Protein AF-A0A352RGF6-F1 (afdb_monomer_lite)

Sequence (80 aa):
DLAIGNVVGSNLFNIMFVLGIAGLVAPLDGKGISSIDLYVMLGVTILLLPTVWTGRILDRKEGFLFLAIYVGYLYHLWPA

Radius of gyration: 14.89 Å; chains: 1; bounding box: 36×16×39 Å

pLDDT: mean 82.86, std 9.03, range [57.91, 94.0]

Structure (mmCIF, N/CA/C/O backbone):
data_AF-A0A352RGF6-F1
#
_entry.id   AF-A0A352RGF6-F1
#
loop_
_atom_site.group_PDB
_atom_site.id
_atom_site.type_symbol
_atom_site.label_atom_id
_atom_site.label_alt_id
_atom_site.label_comp_id
_atom_site.label_asym_id
_atom_site.label_entity_id
_atom_site.label_seq_id
_atom_site.pdbx_PDB_ins_code
_atom_site.Cartn_x
_atom_site.Cartn_y
_atom_site.Cartn_z
_atom_site.occupancy
_atom_site.B_iso_or_equiv
_atom_site.auth_seq_id
_atom_site.auth_comp_id
_atom_site.auth_asym_id
_atom_site.auth_atom_id
_atom_site.pdbx_PDB_model_num
ATOM 1 N N . ASP A 1 1 ? -3.792 -8.836 17.594 1.00 58.16 1 ASP A N 1
ATOM 2 C CA . ASP A 1 1 ? -2.330 -8.661 17.784 1.00 58.16 1 ASP A CA 1
ATOM 3 C C . ASP A 1 1 ? -1.444 -9.423 16.803 1.00 58.16 1 ASP A C 1
ATOM 5 O O . ASP A 1 1 ? -0.985 -8.793 15.857 1.00 58.16 1 ASP A O 1
ATOM 9 N N . LEU A 1 2 ? -1.221 -10.738 16.941 1.00 65.25 2 LEU A N 1
ATOM 10 C CA . LEU A 1 2 ? -0.265 -11.465 16.077 1.00 65.25 2 LEU A CA 1
ATOM 11 C C . LEU A 1 2 ? -0.661 -11.475 14.587 1.00 65.25 2 LEU A C 1
ATOM 13 O O . LEU A 1 2 ? 0.188 -11.300 13.720 1.00 65.25 2 LEU A O 1
ATOM 17 N N . ALA A 1 3 ? -1.954 -11.629 14.286 1.00 73.81 3 ALA A N 1
ATOM 18 C CA . ALA A 1 3 ? -2.439 -11.700 12.907 1.00 73.81 3 ALA A CA 1
ATOM 19 C C . ALA A 1 3 ? -2.255 -10.377 12.139 1.00 73.81 3 ALA A C 1
ATOM 21 O O . ALA A 1 3 ? -1.754 -10.387 11.021 1.00 73.81 3 ALA A O 1
ATOM 22 N N . ILE A 1 4 ? -2.587 -9.234 12.752 1.00 76.50 4 ILE A N 1
ATOM 23 C CA . ILE A 1 4 ? -2.395 -7.910 12.135 1.00 76.50 4 ILE A CA 1
ATOM 24 C C . ILE A 1 4 ? -0.906 -7.607 11.962 1.00 76.50 4 ILE A C 1
ATOM 26 O O . ILE A 1 4 ? -0.495 -7.167 10.891 1.00 76.50 4 ILE A O 1
ATOM 30 N N . GLY A 1 5 ? -0.094 -7.886 12.989 1.00 77.56 5 GLY A N 1
ATOM 31 C CA . GLY A 1 5 ? 1.359 -7.732 12.906 1.00 77.56 5 GLY A CA 1
ATOM 32 C C . GLY A 1 5 ? 1.965 -8.573 11.781 1.00 77.56 5 GLY A C 1
ATOM 33 O O . GLY A 1 5 ? 2.826 -8.085 11.056 1.00 77.56 5 GLY A O 1
ATOM 34 N N . ASN A 1 6 ? 1.460 -9.792 11.572 1.00 84.06 6 ASN A N 1
ATOM 35 C CA . ASN A 1 6 ? 1.888 -10.648 10.471 1.00 84.06 6 ASN A CA 1
ATOM 36 C C . ASN A 1 6 ? 1.469 -10.096 9.099 1.00 84.06 6 ASN A C 1
ATOM 38 O O . ASN A 1 6 ? 2.277 -10.081 8.175 1.00 84.06 6 ASN A O 1
ATOM 42 N N . VAL A 1 7 ? 0.232 -9.611 8.958 1.00 82.75 7 VAL A N 1
ATOM 43 C CA . VAL A 1 7 ? -0.271 -9.053 7.689 1.00 82.75 7 VAL A CA 1
ATOM 44 C C . VAL A 1 7 ? 0.498 -7.790 7.299 1.00 82.75 7 VAL A C 1
ATOM 46 O O . VAL A 1 7 ? 0.948 -7.671 6.160 1.00 82.75 7 VAL A O 1
ATOM 49 N N . VAL A 1 8 ? 0.691 -6.859 8.236 1.00 84.06 8 VAL A N 1
ATOM 50 C CA . VAL A 1 8 ? 1.448 -5.623 7.982 1.00 84.06 8 VAL A CA 1
ATOM 51 C C . VAL A 1 8 ? 2.929 -5.935 7.762 1.00 84.06 8 VAL A C 1
ATOM 53 O O . VAL A 1 8 ? 3.522 -5.447 6.802 1.00 84.06 8 VAL A O 1
ATOM 56 N N . GLY A 1 9 ? 3.516 -6.790 8.605 1.00 85.75 9 GLY A N 1
ATOM 57 C CA . GLY A 1 9 ? 4.924 -7.177 8.524 1.00 85.75 9 GLY A CA 1
ATOM 58 C C . GLY A 1 9 ? 5.270 -7.898 7.221 1.00 85.75 9 GLY A C 1
ATOM 59 O O . GLY A 1 9 ? 6.261 -7.554 6.583 1.00 85.75 9 GLY A O 1
ATOM 60 N N . SER A 1 10 ? 4.425 -8.833 6.779 1.00 88.88 10 SER A N 1
ATOM 61 C CA . SER A 1 10 ? 4.625 -9.569 5.524 1.00 88.88 10 SER A CA 1
ATOM 62 C C . SER A 1 10 ? 4.512 -8.661 4.293 1.00 88.88 10 SER A C 1
ATOM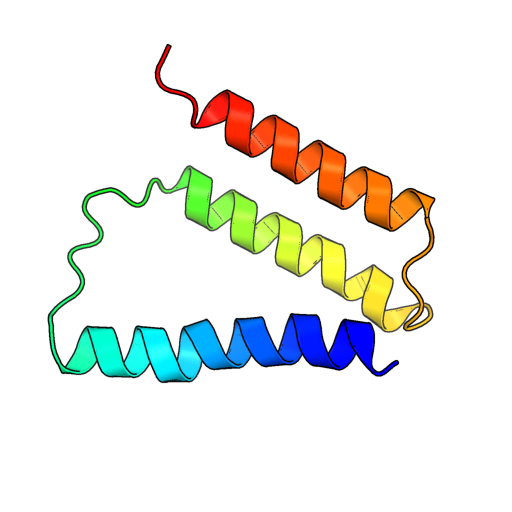 64 O O . SER A 1 10 ? 5.307 -8.800 3.367 1.00 88.88 10 SER A O 1
ATOM 66 N N . ASN A 1 11 ? 3.588 -7.689 4.286 1.00 89.12 11 ASN A N 1
ATOM 67 C CA . ASN A 1 11 ? 3.487 -6.700 3.201 1.00 89.12 11 ASN A CA 1
ATOM 68 C C . ASN A 1 11 ? 4.702 -5.766 3.158 1.00 89.12 11 ASN A C 1
ATOM 70 O O . ASN A 1 11 ? 5.263 -5.531 2.088 1.00 89.12 11 ASN A O 1
ATOM 74 N N . LEU A 1 12 ? 5.146 -5.277 4.319 1.00 89.25 12 LEU A N 1
ATOM 75 C CA . LEU A 1 12 ? 6.332 -4.429 4.406 1.00 89.25 12 LEU A CA 1
ATOM 76 C C . LEU A 1 12 ? 7.587 -5.178 3.942 1.00 89.25 12 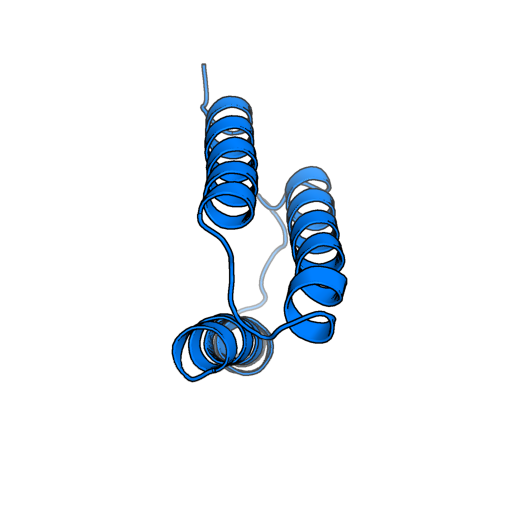LEU A C 1
ATOM 78 O O . LEU A 1 12 ? 8.370 -4.641 3.163 1.00 89.25 12 LEU A O 1
ATOM 82 N N . PHE A 1 13 ? 7.746 -6.433 4.367 1.00 93.81 13 PHE A N 1
ATOM 83 C CA . PHE A 1 13 ? 8.852 -7.289 3.946 1.00 93.81 13 PHE A CA 1
ATOM 84 C C . PHE A 1 13 ? 8.827 -7.564 2.437 1.00 93.81 13 PHE A C 1
ATOM 86 O O . PHE A 1 13 ? 9.864 -7.469 1.784 1.00 93.81 13 PHE A O 1
ATOM 93 N N . ASN A 1 14 ? 7.657 -7.833 1.851 1.00 92.81 14 ASN A N 1
ATOM 94 C CA . ASN A 1 14 ? 7.547 -8.038 0.406 1.00 92.81 14 ASN A CA 1
ATOM 95 C C . ASN A 1 14 ? 7.958 -6.796 -0.393 1.00 92.81 14 ASN A C 1
ATOM 97 O O . ASN A 1 14 ? 8.667 -6.928 -1.384 1.00 92.81 14 ASN A O 1
ATOM 101 N N . ILE A 1 15 ? 7.563 -5.594 0.032 1.00 89.94 15 ILE A N 1
ATOM 102 C CA . ILE A 1 15 ? 7.910 -4.361 -0.692 1.00 89.94 15 ILE A CA 1
ATOM 103 C C . ILE A 1 15 ? 9.381 -3.985 -0.468 1.00 89.94 15 ILE A C 1
ATOM 105 O O . ILE A 1 15 ? 10.091 -3.662 -1.415 1.00 89.94 15 ILE A O 1
ATOM 109 N N . MET A 1 16 ? 9.865 -4.024 0.774 1.00 92.62 16 MET A N 1
ATOM 110 C CA . MET A 1 16 ? 11.225 -3.571 1.082 1.00 92.62 16 MET A CA 1
ATOM 111 C C . MET A 1 16 ? 12.290 -4.585 0.672 1.00 92.62 16 MET A C 1
ATOM 113 O O . MET A 1 16 ? 13.324 -4.203 0.131 1.00 92.62 16 MET A O 1
ATOM 117 N N . PHE A 1 17 ? 12.053 -5.869 0.940 1.00 94.00 17 PHE A N 1
ATOM 118 C CA . PHE A 1 17 ? 13.052 -6.914 0.745 1.00 94.00 17 PHE A CA 1
ATOM 119 C C . PHE A 1 17 ? 12.873 -7.614 -0.598 1.00 94.00 17 PHE A C 1
ATOM 121 O O . PHE A 1 17 ? 13.776 -7.570 -1.426 1.00 94.00 17 PHE A O 1
ATOM 128 N N . VAL A 1 18 ? 11.710 -8.222 -0.849 1.00 92.88 18 VAL A N 1
ATOM 129 C CA . VAL A 1 18 ? 11.503 -9.031 -2.065 1.00 92.88 18 VAL A CA 1
ATOM 130 C C . VAL A 1 18 ? 11.507 -8.155 -3.314 1.00 92.88 18 VAL A C 1
ATOM 132 O O . VAL A 1 18 ? 12.307 -8.389 -4.214 1.00 92.88 18 VAL A O 1
ATOM 135 N N . LEU A 1 19 ? 10.665 -7.122 -3.358 1.00 90.38 19 LEU A N 1
ATOM 136 C CA . LEU A 1 19 ? 10.577 -6.203 -4.492 1.00 90.38 19 LEU A CA 1
ATOM 137 C C . LEU A 1 19 ? 11.855 -5.361 -4.632 1.00 90.38 19 LEU A C 1
ATOM 139 O O . LEU A 1 19 ? 12.329 -5.160 -5.747 1.00 90.38 19 LEU A O 1
ATOM 143 N N . GLY A 1 20 ? 12.445 -4.925 -3.514 1.00 91.06 20 GLY A N 1
ATOM 144 C CA . GLY A 1 20 ? 13.714 -4.193 -3.503 1.00 91.06 20 GLY A CA 1
ATOM 145 C C . GLY A 1 20 ? 14.872 -5.000 -4.094 1.00 91.06 20 GLY A C 1
ATOM 146 O O . GLY A 1 20 ? 15.563 -4.522 -4.991 1.00 91.06 20 GLY A O 1
ATOM 147 N N . ILE A 1 21 ? 15.056 -6.249 -3.653 1.00 94.00 21 ILE A N 1
ATOM 148 C CA . ILE A 1 21 ? 16.084 -7.142 -4.208 1.00 94.00 21 ILE A CA 1
ATOM 149 C C . ILE A 1 21 ? 15.755 -7.511 -5.655 1.00 94.00 21 ILE A C 1
ATOM 151 O O . ILE A 1 21 ? 16.652 -7.481 -6.495 1.00 94.00 21 ILE A O 1
ATOM 155 N N . ALA A 1 22 ? 14.492 -7.812 -5.973 1.00 91.69 22 ALA A N 1
ATOM 156 C CA . ALA A 1 22 ? 14.079 -8.113 -7.341 1.00 91.69 22 ALA A CA 1
ATOM 157 C C . ALA A 1 22 ? 14.429 -6.963 -8.295 1.00 91.69 22 ALA A C 1
ATOM 159 O O . ALA A 1 22 ? 15.015 -7.227 -9.336 1.00 91.69 22 ALA A O 1
ATOM 160 N N . GLY A 1 23 ? 14.173 -5.710 -7.901 1.00 89.81 23 GLY A N 1
ATOM 161 C CA . GLY A 1 23 ? 14.518 -4.518 -8.680 1.00 89.81 23 GLY A CA 1
ATOM 162 C C . GLY A 1 23 ? 16.02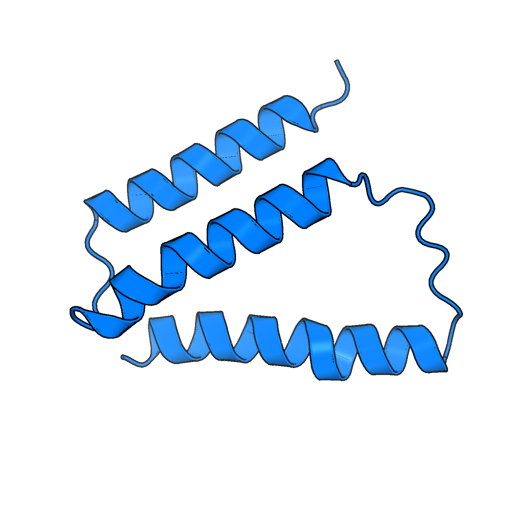1 -4.261 -8.831 1.00 89.81 23 GLY A C 1
ATOM 163 O O . GLY A 1 23 ? 16.434 -3.676 -9.831 1.00 89.81 23 GLY A O 1
ATOM 164 N N . LEU A 1 24 ? 16.846 -4.708 -7.875 1.00 91.88 24 LEU A N 1
ATOM 165 C CA . LEU A 1 24 ? 18.311 -4.657 -7.990 1.00 91.88 24 LEU A CA 1
ATOM 166 C C . LEU A 1 24 ? 18.857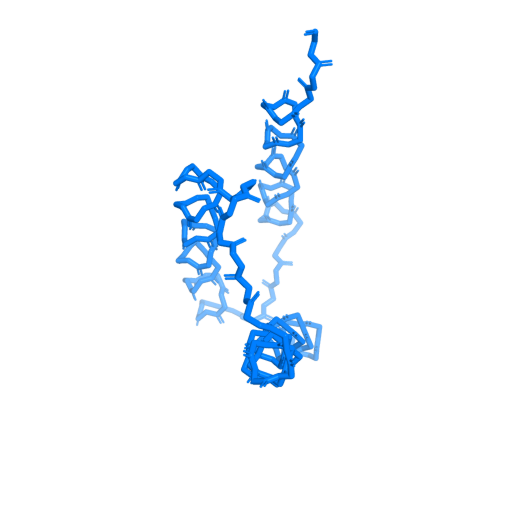 -5.727 -8.945 1.00 91.88 24 LEU A C 1
ATOM 168 O O . LEU A 1 24 ? 19.830 -5.472 -9.651 1.00 91.88 24 LEU A O 1
ATOM 172 N N . VAL A 1 25 ? 18.261 -6.922 -8.948 1.00 93.62 25 VAL A N 1
ATOM 173 C CA . VAL A 1 25 ? 18.695 -8.055 -9.785 1.00 93.62 25 VAL A CA 1
ATOM 174 C C . VAL A 1 25 ? 18.192 -7.917 -11.223 1.00 93.62 25 VAL A C 1
ATOM 176 O O . VAL A 1 25 ? 18.942 -8.168 -12.164 1.00 93.62 25 VAL A O 1
ATOM 179 N N . ALA A 1 26 ? 16.933 -7.522 -11.399 1.00 88.12 26 ALA A N 1
ATOM 180 C CA . ALA A 1 26 ? 16.287 -7.323 -12.687 1.00 88.12 26 ALA A CA 1
ATOM 181 C C . ALA A 1 26 ? 15.502 -6.002 -12.654 1.00 88.12 26 ALA A C 1
ATOM 183 O O . ALA A 1 26 ? 14.577 -5.876 -11.848 1.00 88.12 26 ALA A O 1
ATOM 184 N N . PRO A 1 27 ? 15.827 -5.021 -13.519 1.00 82.44 27 PRO A N 1
ATOM 185 C CA . PRO A 1 27 ? 15.059 -3.787 -13.604 1.00 82.44 27 PRO A CA 1
ATOM 186 C C . PRO A 1 27 ? 13.580 -4.111 -13.825 1.00 82.44 27 PRO A C 1
ATOM 188 O O . PRO A 1 27 ? 13.212 -4.767 -14.799 1.00 82.44 27 PRO A O 1
ATOM 191 N N . LEU A 1 28 ? 12.740 -3.697 -12.877 1.00 81.38 28 LEU A N 1
ATOM 192 C CA . LEU A 1 28 ? 11.302 -3.897 -12.961 1.00 81.38 28 LEU A CA 1
ATOM 193 C C . LEU A 1 28 ? 10.719 -2.809 -13.858 1.00 81.38 28 LEU A C 1
ATOM 195 O O . LEU A 1 28 ? 10.486 -1.678 -13.428 1.00 81.38 28 LEU A O 1
ATOM 199 N N . ASP A 1 29 ? 10.480 -3.158 -15.113 1.00 74.19 29 ASP A N 1
ATOM 200 C CA . ASP A 1 29 ? 9.717 -2.318 -16.020 1.00 74.19 29 ASP A CA 1
ATOM 201 C C . ASP A 1 29 ? 8.278 -2.259 -15.489 1.00 74.19 29 ASP A C 1
ATOM 203 O O . ASP A 1 29 ? 7.586 -3.273 -15.466 1.00 74.19 29 ASP A O 1
ATOM 207 N N . GLY A 1 30 ? 7.777 -1.085 -15.090 1.00 72.75 30 GLY A N 1
ATOM 208 C CA . GLY A 1 30 ? 6.386 -0.903 -14.627 1.00 72.75 30 GLY A CA 1
ATOM 209 C C . GLY A 1 30 ? 5.304 -1.193 -15.686 1.00 72.75 30 GLY A C 1
ATOM 210 O O . GLY A 1 30 ? 4.146 -0.818 -15.517 1.00 72.75 30 GLY A O 1
ATOM 211 N N . LYS A 1 31 ? 5.670 -1.835 -16.801 1.00 67.75 31 LYS A N 1
ATOM 212 C CA . LYS A 1 31 ? 4.780 -2.274 -17.874 1.00 67.75 31 LYS A CA 1
ATOM 213 C C . LYS A 1 31 ? 3.850 -3.360 -17.334 1.00 67.75 31 LYS A C 1
ATOM 215 O O . LYS A 1 31 ? 4.257 -4.501 -17.153 1.00 67.75 31 LYS A O 1
ATOM 220 N N . GLY A 1 32 ? 2.598 -2.984 -17.094 1.00 71.50 32 GLY A N 1
ATOM 221 C CA . GLY A 1 32 ? 1.555 -3.870 -16.572 1.00 71.50 32 GLY A CA 1
ATOM 222 C C . GLY A 1 32 ? 1.017 -3.459 -15.204 1.00 71.50 32 GLY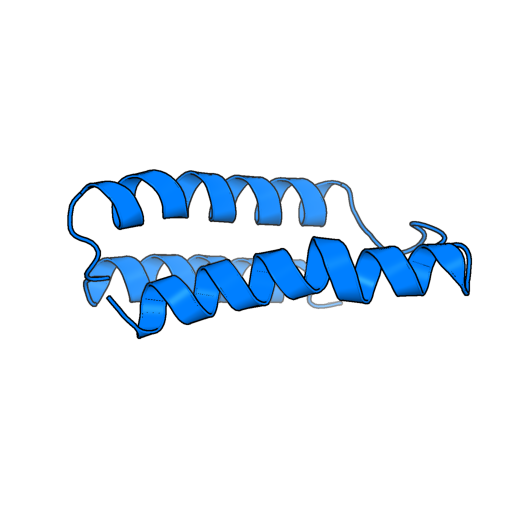 A C 1
ATOM 223 O O . GLY A 1 32 ? -0.018 -3.975 -14.806 1.00 71.50 32 GLY A O 1
ATOM 224 N N . ILE A 1 33 ? 1.663 -2.506 -14.521 1.00 77.62 33 ILE A N 1
ATOM 225 C CA . ILE A 1 33 ? 1.113 -1.881 -13.315 1.00 77.62 33 ILE A CA 1
ATOM 226 C C . ILE A 1 33 ? 0.329 -0.649 -13.757 1.00 77.62 33 ILE A C 1
ATOM 228 O O . ILE A 1 33 ? 0.906 0.332 -14.235 1.00 77.62 33 ILE A O 1
ATOM 232 N N . SER A 1 34 ? -0.992 -0.694 -13.615 1.00 80.56 34 SER A N 1
ATOM 233 C CA . SER A 1 34 ? -1.835 0.473 -13.849 1.00 80.56 34 SER A CA 1
ATOM 234 C C . SER A 1 34 ? -1.703 1.450 -12.682 1.00 80.56 34 SER A C 1
ATOM 236 O O . SER A 1 34 ? -1.531 1.055 -11.527 1.00 80.56 34 SER A O 1
ATOM 238 N N . SER A 1 35 ? -1.838 2.754 -12.944 1.00 81.00 35 SER A N 1
ATOM 239 C CA . SER A 1 35 ? -1.911 3.750 -11.864 1.00 81.00 35 SER A CA 1
ATOM 240 C C . SER A 1 35 ? -3.072 3.456 -10.906 1.00 81.00 35 SER A C 1
ATOM 242 O O . SER A 1 35 ? -2.983 3.764 -9.722 1.00 81.00 35 SER A O 1
ATOM 244 N N . ILE A 1 36 ? -4.133 2.808 -11.402 1.00 83.00 36 ILE A N 1
ATOM 245 C CA . ILE A 1 36 ? -5.276 2.357 -10.601 1.00 83.00 36 ILE A CA 1
ATOM 246 C C . ILE A 1 36 ? -4.829 1.351 -9.533 1.00 83.00 36 ILE A C 1
ATOM 248 O O . ILE A 1 36 ? -5.200 1.510 -8.374 1.00 83.00 36 ILE A O 1
ATOM 252 N N . ASP A 1 37 ? -3.977 0.387 -9.880 1.00 85.38 37 ASP A N 1
ATOM 253 C CA . ASP A 1 37 ? -3.489 -0.648 -8.958 1.00 85.38 37 ASP A CA 1
ATOM 254 C C . ASP A 1 37 ? -2.715 -0.015 -7.792 1.00 85.38 37 ASP A C 1
ATOM 256 O O . ASP A 1 37 ? -2.898 -0.376 -6.625 1.00 85.38 37 ASP A O 1
ATOM 260 N N . LEU A 1 38 ? -1.903 1.003 -8.103 1.00 85.44 38 LEU A N 1
ATOM 261 C CA . LEU A 1 38 ? -1.162 1.779 -7.108 1.00 85.44 38 LEU A CA 1
ATOM 262 C C . LEU A 1 38 ? -2.097 2.572 -6.191 1.00 85.44 38 LEU A C 1
ATOM 264 O O . LEU A 1 38 ? -1.922 2.538 -4.972 1.00 85.44 38 LEU A O 1
ATOM 268 N N . TYR A 1 39 ? -3.098 3.263 -6.745 1.00 87.56 39 TYR A N 1
ATOM 269 C CA . TYR A 1 39 ? -4.058 4.030 -5.946 1.00 87.56 39 TYR A CA 1
ATOM 270 C C . TYR A 1 39 ? -4.930 3.134 -5.066 1.00 87.56 39 TYR A C 1
ATOM 272 O O . TYR A 1 39 ? -5.187 3.487 -3.915 1.00 87.56 39 TYR A O 1
ATOM 280 N N . VAL A 1 40 ? -5.346 1.966 -5.562 1.00 88.00 40 VAL A N 1
ATOM 281 C CA . VAL A 1 40 ? -6.121 0.989 -4.787 1.00 88.00 40 VAL A CA 1
ATOM 282 C C . VAL A 1 40 ? -5.280 0.435 -3.637 1.00 88.00 40 VAL A C 1
ATOM 284 O O . VAL A 1 40 ? -5.749 0.444 -2.499 1.00 88.00 40 VAL A O 1
ATOM 287 N N . MET A 1 41 ? -4.024 0.036 -3.876 1.00 86.25 41 MET A N 1
ATOM 288 C CA . MET A 1 41 ? -3.127 -0.410 -2.798 1.00 86.25 41 MET A CA 1
ATOM 289 C C . MET A 1 41 ? -2.890 0.676 -1.742 1.00 86.25 41 MET A C 1
ATOM 291 O O . MET A 1 41 ? -2.936 0.390 -0.541 1.00 86.25 41 MET A O 1
ATOM 295 N N . LEU A 1 42 ? -2.667 1.925 -2.166 1.00 88.00 42 LEU A N 1
ATOM 296 C CA . LEU A 1 42 ? -2.510 3.061 -1.254 1.00 88.00 42 LEU A CA 1
ATOM 297 C C . LEU A 1 42 ? -3.779 3.299 -0.433 1.00 88.00 42 LEU A C 1
ATOM 299 O O . LEU A 1 42 ? -3.703 3.424 0.788 1.00 88.00 42 LEU A O 1
ATOM 303 N N . GLY A 1 43 ? -4.942 3.311 -1.086 1.00 88.69 43 GLY A N 1
ATOM 304 C CA . GLY A 1 43 ? -6.237 3.508 -0.439 1.00 88.69 43 GLY A CA 1
ATOM 305 C C . GLY A 1 43 ? -6.536 2.431 0.601 1.00 88.69 43 GLY A C 1
ATOM 306 O O . GLY A 1 43 ? -6.912 2.757 1.725 1.00 88.69 43 GLY A O 1
ATOM 307 N N . VAL A 1 44 ? -6.293 1.159 0.271 1.00 87.62 44 VAL A N 1
ATOM 308 C CA . VAL A 1 44 ? -6.459 0.037 1.209 1.00 87.62 44 VAL A CA 1
ATOM 309 C C . VAL A 1 44 ? -5.494 0.163 2.385 1.00 87.62 44 VAL A C 1
ATOM 311 O O . VAL A 1 44 ? -5.910 -0.022 3.524 1.00 87.62 44 VAL A O 1
ATOM 314 N N . THR A 1 45 ? -4.236 0.538 2.144 1.00 86.38 45 THR A N 1
ATOM 315 C CA . THR A 1 45 ? -3.241 0.735 3.212 1.00 86.38 45 THR A CA 1
ATOM 316 C C . THR A 1 45 ? -3.657 1.851 4.170 1.00 86.38 45 THR A C 1
ATOM 318 O O . THR A 1 45 ? -3.597 1.674 5.386 1.00 86.38 45 THR A O 1
ATOM 321 N N . ILE A 1 46 ? -4.131 2.982 3.638 1.00 86.81 46 ILE A N 1
ATOM 322 C CA . ILE A 1 46 ? -4.629 4.108 4.441 1.00 86.81 46 ILE A CA 1
ATOM 323 C C . ILE A 1 46 ? -5.874 3.703 5.228 1.00 86.81 46 ILE A C 1
ATOM 325 O O . ILE A 1 46 ? -5.970 4.031 6.406 1.00 86.81 46 ILE A O 1
ATOM 329 N N . LEU A 1 47 ? -6.801 2.967 4.610 1.00 85.50 47 LEU A N 1
ATOM 330 C CA . LEU A 1 47 ? -8.010 2.468 5.269 1.00 85.50 47 LEU A CA 1
ATOM 331 C C . LEU A 1 47 ? -7.682 1.505 6.419 1.00 85.50 47 LEU A C 1
ATOM 333 O O . LEU A 1 47 ? -8.407 1.448 7.408 1.00 85.50 47 LEU A O 1
ATOM 337 N N . LEU A 1 48 ? -6.567 0.783 6.315 1.00 82.56 48 LEU A N 1
ATOM 338 C CA . LEU A 1 48 ? -6.102 -0.167 7.321 1.00 82.56 48 LEU A CA 1
ATOM 339 C C . LEU A 1 48 ? -5.476 0.530 8.547 1.00 82.56 48 LEU A C 1
ATOM 341 O O . LEU A 1 48 ? -5.569 0.005 9.655 1.00 82.56 48 LEU A O 1
ATOM 345 N N . LEU A 1 49 ? -4.898 1.730 8.396 1.00 81.69 49 LEU A N 1
ATOM 346 C CA . LEU A 1 49 ? -4.281 2.491 9.496 1.00 81.69 49 LEU A CA 1
ATOM 347 C C . LEU A 1 49 ? -5.222 2.782 10.686 1.00 81.69 49 LEU A C 1
ATOM 349 O O . LEU A 1 49 ? -4.852 2.431 11.811 1.00 81.69 49 LEU A O 1
ATOM 353 N N . PRO A 1 50 ? -6.413 3.393 10.509 1.00 77.69 50 PRO A N 1
ATOM 354 C CA . PRO A 1 50 ? -7.301 3.698 11.628 1.00 77.69 50 PRO A CA 1
ATOM 355 C C . PRO A 1 50 ? -7.797 2.431 12.329 1.00 77.69 50 PRO A C 1
ATOM 357 O O . PRO A 1 50 ? -7.848 2.411 13.558 1.00 77.69 50 PRO A O 1
ATOM 360 N N . THR A 1 51 ? -8.070 1.361 11.581 1.00 73.19 51 THR A N 1
ATOM 361 C CA . THR A 1 51 ? -8.488 0.054 12.113 1.00 73.19 51 THR A CA 1
ATOM 362 C C . THR A 1 51 ? -7.404 -0.599 12.977 1.00 73.19 51 THR A C 1
ATOM 364 O O . THR A 1 51 ? -7.676 -1.168 14.036 1.00 73.19 51 THR A O 1
ATOM 367 N N . VAL A 1 52 ? -6.134 -0.464 12.590 1.00 72.31 52 VAL A N 1
ATOM 368 C CA . VAL A 1 52 ? -5.010 -0.948 13.406 1.00 72.31 52 VAL A CA 1
ATOM 369 C C . VAL A 1 52 ? -4.823 -0.101 14.664 1.00 72.31 52 VAL A C 1
ATOM 371 O O . VAL A 1 52 ? -4.464 -0.645 15.712 1.00 72.31 52 VAL A O 1
ATOM 374 N N . TRP A 1 53 ? -5.084 1.206 14.588 1.00 69.38 53 TRP A N 1
ATOM 375 C CA . TRP A 1 53 ? -4.854 2.131 15.698 1.00 69.38 53 TRP A CA 1
ATOM 376 C C . TRP A 1 53 ? -5.960 2.110 16.762 1.00 69.38 53 TRP A C 1
ATOM 378 O O . TRP A 1 53 ? -5.666 2.308 17.938 1.00 69.38 53 TRP A O 1
ATOM 388 N N . THR A 1 54 ? -7.211 1.836 16.376 1.00 67.31 54 THR A N 1
ATOM 389 C CA . THR A 1 54 ? -8.379 1.895 17.279 1.00 67.31 54 THR A CA 1
ATOM 390 C C . THR A 1 54 ? -8.604 0.646 18.129 1.00 67.31 54 THR A C 1
ATOM 392 O O . THR A 1 54 ? -9.283 0.740 19.148 1.00 67.31 54 THR A O 1
ATOM 395 N N . GLY A 1 55 ? -8.017 -0.507 17.795 1.00 61.31 55 GLY A N 1
ATOM 396 C CA . GLY A 1 55 ? -8.227 -1.696 18.631 1.00 61.31 55 GLY A CA 1
ATOM 397 C C . GLY A 1 55 ? -7.362 -2.919 18.364 1.00 61.31 55 GLY A C 1
ATOM 398 O O . GLY A 1 55 ? -7.506 -3.895 19.092 1.00 61.31 55 GLY A O 1
ATOM 399 N N . ARG A 1 56 ? -6.478 -2.912 17.349 1.00 63.78 56 ARG A N 1
ATOM 400 C CA . ARG A 1 56 ? -5.638 -4.068 16.944 1.00 63.78 56 ARG A CA 1
ATOM 401 C C . ARG A 1 56 ? -6.391 -5.407 16.776 1.00 63.78 56 ARG A C 1
ATOM 403 O O . ARG A 1 56 ? -5.774 -6.481 16.707 1.00 63.78 56 ARG A O 1
ATOM 410 N N . ILE A 1 57 ? -7.714 -5.347 16.667 1.00 65.75 57 ILE A N 1
ATOM 411 C CA . ILE A 1 57 ? -8.625 -6.470 16.495 1.00 65.75 57 ILE A CA 1
ATOM 412 C C . ILE A 1 57 ? -9.514 -6.087 15.323 1.00 65.75 57 ILE A C 1
ATOM 414 O O . ILE A 1 57 ? -10.305 -5.159 15.427 1.00 65.75 57 ILE A O 1
ATOM 418 N N . LEU A 1 58 ? -9.331 -6.789 14.207 1.00 71.62 58 LEU A N 1
ATOM 419 C CA . LEU A 1 58 ? -10.144 -6.605 13.017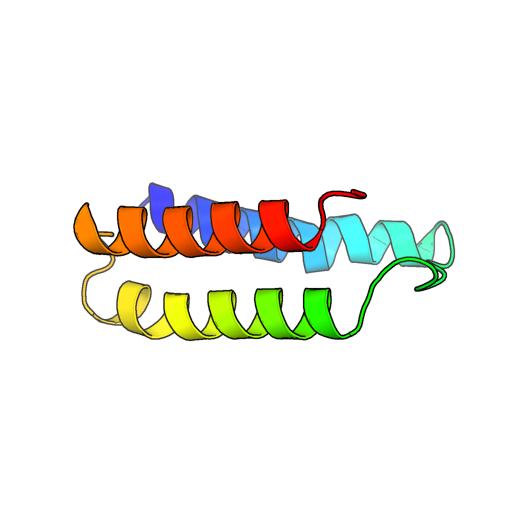 1.00 71.62 58 LEU A CA 1
ATOM 420 C C . LEU A 1 58 ? -11.517 -7.229 13.281 1.00 71.62 58 LEU A C 1
ATOM 422 O O . LEU A 1 58 ? -11.604 -8.450 13.457 1.00 71.62 58 LEU A O 1
ATOM 426 N N . ASP A 1 59 ? -12.573 -6.418 13.339 1.00 77.81 59 ASP A N 1
ATOM 427 C CA . ASP A 1 59 ? -13.926 -6.954 13.501 1.00 77.81 59 ASP A CA 1
ATOM 428 C C . ASP A 1 59 ? -14.385 -7.640 12.204 1.00 77.81 59 ASP A C 1
ATOM 430 O O . ASP A 1 59 ? -13.933 -7.335 11.095 1.00 77.81 59 ASP A O 1
ATOM 434 N N . ARG A 1 60 ? -15.335 -8.569 12.318 1.00 82.81 60 ARG A N 1
ATOM 435 C CA . ARG A 1 60 ? -15.890 -9.318 11.178 1.00 82.81 60 ARG A CA 1
ATOM 436 C C . ARG A 1 60 ? -16.445 -8.394 10.092 1.00 82.81 60 ARG A C 1
ATOM 438 O O . ARG A 1 60 ? -16.370 -8.729 8.912 1.00 82.81 60 ARG A O 1
ATOM 445 N N . LYS A 1 61 ? -16.973 -7.230 10.484 1.00 83.25 61 LYS A N 1
ATOM 446 C CA . LYS A 1 61 ? -17.489 -6.201 9.570 1.00 83.25 61 LYS A CA 1
ATOM 447 C C . LYS A 1 61 ? -16.379 -5.516 8.774 1.00 83.25 61 LYS A C 1
ATOM 449 O O . LYS A 1 61 ? -16.528 -5.325 7.572 1.00 83.25 61 LYS A O 1
ATOM 454 N N . GLU A 1 62 ? -15.263 -5.194 9.421 1.00 82.31 62 GLU A N 1
ATOM 455 C CA . GLU A 1 62 ? -14.100 -4.592 8.761 1.00 82.31 62 GLU A CA 1
ATOM 456 C C . GLU A 1 62 ? -13.452 -5.593 7.804 1.00 82.31 62 GLU A C 1
ATOM 458 O O . GLU A 1 62 ? -13.163 -5.261 6.658 1.00 82.31 62 GLU A O 1
ATOM 463 N N . GLY A 1 63 ? -13.321 -6.856 8.224 1.00 83.25 63 GLY A N 1
ATOM 464 C CA . GLY A 1 63 ? -12.854 -7.935 7.352 1.00 83.25 63 GLY A CA 1
ATOM 465 C C . GLY A 1 63 ? -13.732 -8.115 6.109 1.00 83.25 63 GLY A C 1
ATOM 466 O O . GLY A 1 63 ? -13.207 -8.270 5.007 1.00 83.25 63 GLY A O 1
ATOM 467 N N . PHE A 1 64 ? -15.060 -8.034 6.256 1.00 89.50 64 PHE A N 1
ATOM 468 C CA . PHE A 1 64 ? -15.982 -8.087 5.117 1.00 89.50 64 PHE A CA 1
ATOM 469 C C . PHE A 1 64 ? -15.816 -6.886 4.178 1.00 89.50 64 PHE A C 1
ATOM 471 O O . PHE A 1 64 ? -15.847 -7.063 2.964 1.00 89.50 64 PHE A O 1
ATOM 478 N N . LEU A 1 65 ? -15.588 -5.683 4.717 1.00 88.69 65 LEU A N 1
ATOM 479 C CA . LEU A 1 65 ? -15.309 -4.489 3.915 1.00 88.69 65 LEU A CA 1
ATOM 480 C C . LEU A 1 65 ? -14.042 -4.667 3.065 1.00 88.69 65 LEU A C 1
ATOM 482 O O . LEU A 1 65 ? -14.089 -4.450 1.855 1.00 88.69 65 LEU A O 1
ATOM 486 N N . PHE A 1 66 ? -12.935 -5.117 3.665 1.00 87.94 66 PHE A N 1
ATOM 487 C CA . PHE A 1 66 ? -11.696 -5.387 2.924 1.00 87.94 66 PHE A CA 1
ATOM 488 C C . PHE A 1 66 ? -11.888 -6.468 1.855 1.00 87.94 66 PHE A C 1
ATOM 490 O O . PHE A 1 66 ? -11.386 -6.332 0.739 1.00 87.94 66 PHE A O 1
ATOM 497 N N . LEU A 1 67 ? -12.658 -7.513 2.163 1.00 89.94 67 LEU A N 1
ATOM 498 C CA . LEU A 1 67 ? -12.954 -8.586 1.218 1.00 89.94 67 LEU A CA 1
ATOM 499 C C . LEU A 1 67 ? -13.830 -8.103 0.053 1.00 89.94 67 LEU A C 1
ATOM 501 O O . LEU A 1 67 ? -13.562 -8.453 -1.093 1.00 89.94 67 LEU A O 1
ATOM 505 N N . ALA A 1 68 ? -14.826 -7.254 0.314 1.00 91.62 68 ALA A N 1
ATOM 506 C CA . ALA A 1 68 ? -15.661 -6.653 -0.724 1.00 91.62 68 ALA A CA 1
ATOM 507 C C . ALA A 1 68 ? -14.849 -5.748 -1.665 1.00 91.62 68 ALA A C 1
ATOM 509 O O . ALA A 1 68 ? -15.013 -5.835 -2.882 1.00 91.62 68 ALA A O 1
ATOM 510 N N . ILE A 1 69 ? -13.934 -4.935 -1.122 1.00 89.56 69 ILE A N 1
ATOM 511 C CA . ILE A 1 69 ? -13.007 -4.114 -1.920 1.00 89.56 69 ILE A CA 1
ATOM 512 C C . ILE A 1 69 ? -12.131 -5.008 -2.803 1.00 89.56 69 ILE A C 1
ATOM 514 O O . ILE A 1 69 ? -11.972 -4.730 -3.990 1.00 89.56 69 ILE A O 1
ATOM 518 N N . TYR A 1 70 ? -11.605 -6.104 -2.252 1.00 88.81 70 TYR A N 1
ATOM 519 C CA . TYR A 1 70 ? -10.774 -7.044 -3.001 1.00 88.81 70 TYR A CA 1
ATOM 520 C C . TYR A 1 70 ? -11.534 -7.713 -4.153 1.00 88.81 70 TYR A C 1
ATOM 522 O O . TYR A 1 70 ? -11.041 -7.745 -5.277 1.00 88.81 70 TYR A O 1
ATOM 530 N N . VAL A 1 71 ? -12.758 -8.188 -3.909 1.00 93.06 71 VAL A N 1
ATOM 531 C CA . VAL A 1 71 ? -13.606 -8.782 -4.957 1.00 93.06 71 VAL A CA 1
ATOM 532 C C . VAL A 1 71 ? -13.974 -7.749 -6.025 1.00 93.06 71 VAL A C 1
ATOM 534 O O . VAL A 1 71 ? -13.923 -8.059 -7.213 1.00 93.06 71 VAL A O 1
ATOM 537 N N . GLY A 1 72 ? -14.296 -6.513 -5.631 1.00 90.38 72 GLY A N 1
ATOM 538 C CA . GLY A 1 72 ? -14.565 -5.424 -6.573 1.00 90.38 72 GLY A CA 1
ATOM 539 C C . GLY A 1 72 ? -13.355 -5.089 -7.448 1.00 90.38 72 GLY A C 1
ATOM 540 O O . GLY A 1 72 ? -13.498 -4.904 -8.655 1.00 90.38 72 GLY A O 1
ATOM 541 N N . TYR A 1 73 ? -12.157 -5.083 -6.862 1.00 88.50 73 TYR A N 1
ATOM 542 C CA . TYR A 1 73 ? -10.911 -4.906 -7.604 1.00 88.50 73 TYR A CA 1
ATOM 543 C C . TYR A 1 73 ? -10.646 -6.063 -8.576 1.00 88.50 73 TYR A C 1
ATOM 545 O O . TYR A 1 73 ? -10.328 -5.817 -9.737 1.00 88.50 73 TYR A O 1
ATOM 553 N N . LEU A 1 74 ? -10.848 -7.316 -8.150 1.00 89.56 74 LEU A N 1
ATOM 554 C CA . LEU A 1 74 ? -10.726 -8.481 -9.035 1.00 89.56 74 LEU A CA 1
ATOM 555 C C . LEU A 1 74 ? -11.699 -8.415 -10.213 1.00 89.56 74 LEU A C 1
ATOM 557 O O . LEU A 1 74 ? -11.315 -8.745 -11.329 1.00 89.56 74 LEU A O 1
ATOM 561 N N . TYR A 1 75 ? -12.934 -7.973 -9.979 1.00 90.38 75 TYR A N 1
ATOM 562 C CA . TYR A 1 75 ? -13.912 -7.785 -11.048 1.00 90.38 75 TYR A CA 1
ATOM 563 C C . TYR A 1 75 ? -13.474 -6.701 -12.041 1.00 90.38 75 TYR A C 1
ATOM 565 O O . TYR A 1 75 ? -13.649 -6.871 -13.241 1.00 90.38 75 TYR A O 1
ATOM 573 N N . HIS A 1 76 ? -12.873 -5.608 -11.561 1.00 86.38 76 HIS A N 1
ATOM 574 C CA . HIS A 1 76 ? -12.340 -4.557 -12.431 1.00 86.38 76 HIS A CA 1
ATOM 575 C C . HIS A 1 76 ? -11.137 -5.023 -13.263 1.00 86.38 76 HIS A C 1
ATOM 577 O O . HIS A 1 76 ? -11.003 -4.632 -14.418 1.00 86.38 76 HIS A O 1
ATOM 583 N N . LEU A 1 77 ? -10.274 -5.855 -12.675 1.00 85.56 77 LEU A N 1
ATOM 584 C CA . LEU A 1 77 ? -9.099 -6.413 -13.344 1.00 85.56 77 LEU A CA 1
ATOM 585 C C . LEU A 1 77 ? -9.452 -7.575 -14.286 1.00 85.56 77 LEU A C 1
ATOM 587 O O . LEU A 1 77 ? -8.635 -7.945 -15.128 1.00 85.56 77 LEU A O 1
ATOM 591 N N . TRP A 1 78 ? -10.636 -8.178 -14.134 1.00 86.19 78 TRP A N 1
ATOM 592 C CA . TRP A 1 78 ? -11.050 -9.313 -14.946 1.00 86.19 78 TRP A CA 1
ATOM 593 C C . TRP A 1 78 ? -11.122 -8.898 -16.424 1.00 86.19 78 TRP A C 1
ATOM 595 O O . TRP A 1 78 ? -11.918 -8.020 -16.769 1.00 86.19 78 TRP A O 1
ATOM 605 N N . PRO A 1 79 ? -10.323 -9.519 -17.310 1.00 69.19 79 PRO A N 1
ATOM 606 C CA . PRO A 1 79 ? -10.415 -9.267 -18.737 1.00 69.19 79 PRO A CA 1
ATOM 607 C C . PRO A 1 79 ? -11.726 -9.886 -19.235 1.00 69.19 79 PRO A C 1
ATOM 609 O O . PRO A 1 79 ? -11.836 -11.106 -19.365 1.00 69.19 79 PRO A O 1
ATOM 612 N N . ALA A 1 80 ? -12.746 -9.048 -19.417 1.00 57.91 80 ALA A N 1
ATOM 613 C CA . ALA A 1 80 ? -13.965 -9.406 -20.137 1.00 57.91 80 ALA A CA 1
ATOM 614 C C . ALA A 1 80 ? -13.720 -9.376 -21.650 1.00 57.91 80 ALA A C 1
ATOM 616 O O . ALA A 1 80 ? -13.002 -8.457 -22.111 1.00 57.91 80 ALA A O 1
#

Secondary structure (DSSP, 8-state):
-HHHHHHHHHHHHIIIIIIHHHHHHS----TT--HHHHHHHHHHHHHHHHHHHHHSS--HHHHHHHHHHHHHHHHHHS--

Foldseek 3Di:
DVVLCCVVVVVVCCVVPVVVVCCVVDPDDCVPPDVVNVVLVVVLVVVVVVVCVVPVDQDPVNVVVSVVSVVVVCVVVDDD